Protein AF-A0A7C0UPP1-F1 (afdb_monomer_lite)

Structure (mmCIF, N/CA/C/O backbone):
data_AF-A0A7C0UPP1-F1
#
_entry.id   AF-A0A7C0UPP1-F1
#
loop_
_atom_site.group_PDB
_atom_site.id
_atom_site.type_symbol
_atom_site.label_atom_id
_atom_site.label_alt_id
_atom_site.label_comp_id
_atom_site.label_asym_id
_atom_site.label_entity_id
_atom_site.label_seq_id
_atom_site.pdbx_PDB_ins_code
_atom_site.Cartn_x
_atom_site.Cartn_y
_atom_site.Cartn_z
_atom_site.occupancy
_atom_site.B_iso_or_equiv
_atom_site.auth_seq_id
_atom_site.auth_comp_id
_atom_site.auth_asym_id
_atom_site.auth_atom_id
_atom_site.pdbx_PDB_model_num
ATOM 1 N N . MET A 1 1 ? 23.623 16.443 -10.996 1.00 66.12 1 MET A N 1
ATOM 2 C CA . MET A 1 1 ? 23.777 16.475 -9.520 1.00 66.12 1 MET A CA 1
ATOM 3 C C . MET A 1 1 ? 22.436 16.345 -8.803 1.00 66.12 1 MET A C 1
ATOM 5 O O . MET A 1 1 ? 22.318 15.456 -7.976 1.00 66.12 1 MET A O 1
ATOM 9 N N . ILE A 1 2 ? 21.404 17.099 -9.202 1.00 84.62 2 ILE A N 1
ATOM 10 C CA . ILE A 1 2 ? 20.025 16.991 -8.677 1.00 84.62 2 ILE A CA 1
ATOM 11 C C . ILE A 1 2 ? 19.468 15.556 -8.630 1.00 84.62 2 ILE A C 1
ATOM 13 O O . ILE A 1 2 ? 18.929 15.148 -7.610 1.00 84.62 2 ILE A O 1
ATOM 17 N N . LYS A 1 3 ? 19.697 14.741 -9.672 1.00 78.31 3 LYS A N 1
ATOM 18 C CA . LYS A 1 3 ? 19.238 13.338 -9.702 1.00 78.31 3 LYS A CA 1
ATOM 19 C C . LYS A 1 3 ? 19.817 12.486 -8.559 1.00 78.31 3 LYS A C 1
ATOM 21 O O . LYS A 1 3 ? 19.105 11.666 -8.000 1.00 78.31 3 LYS A O 1
ATOM 26 N N . LYS A 1 4 ? 21.085 12.704 -8.181 1.00 81.75 4 LYS A N 1
ATOM 27 C CA . LYS A 1 4 ? 21.729 11.977 -7.070 1.00 81.75 4 LYS A CA 1
ATOM 28 C C . LYS A 1 4 ? 21.178 12.423 -5.713 1.00 81.75 4 LYS A C 1
ATOM 30 O O . LYS A 1 4 ? 20.984 11.590 -4.842 1.00 81.75 4 LYS A O 1
ATOM 35 N N . ILE A 1 5 ? 20.884 13.716 -5.566 1.00 88.38 5 ILE A N 1
ATOM 36 C CA . ILE A 1 5 ? 20.301 14.284 -4.342 1.00 88.38 5 ILE A CA 1
ATOM 37 C C . ILE A 1 5 ? 18.893 13.720 -4.111 1.00 88.38 5 ILE A C 1
ATOM 39 O O . ILE A 1 5 ? 18.584 13.316 -2.997 1.00 88.38 5 ILE A O 1
ATOM 43 N N . ILE A 1 6 ? 18.078 13.610 -5.166 1.00 87.88 6 ILE A N 1
ATOM 44 C CA . ILE A 1 6 ? 16.729 13.022 -5.087 1.00 87.88 6 ILE A CA 1
ATOM 45 C C . ILE A 1 6 ? 16.793 11.556 -4.644 1.00 87.88 6 ILE A C 1
ATOM 47 O O . ILE A 1 6 ? 16.059 11.156 -3.748 1.00 87.88 6 ILE A O 1
ATOM 51 N N . VAL A 1 7 ? 17.705 10.765 -5.217 1.00 86.75 7 VAL A N 1
ATOM 52 C CA . VAL A 1 7 ? 17.868 9.349 -4.845 1.00 86.75 7 VAL A CA 1
ATOM 53 C C . VAL A 1 7 ? 18.295 9.197 -3.381 1.00 86.75 7 VAL A C 1
ATOM 55 O O . VAL A 1 7 ? 17.731 8.377 -2.664 1.00 86.75 7 VAL A O 1
ATOM 58 N N . ILE A 1 8 ? 19.245 10.015 -2.915 1.00 87.81 8 ILE A N 1
ATOM 59 C CA . ILE A 1 8 ? 19.705 9.992 -1.518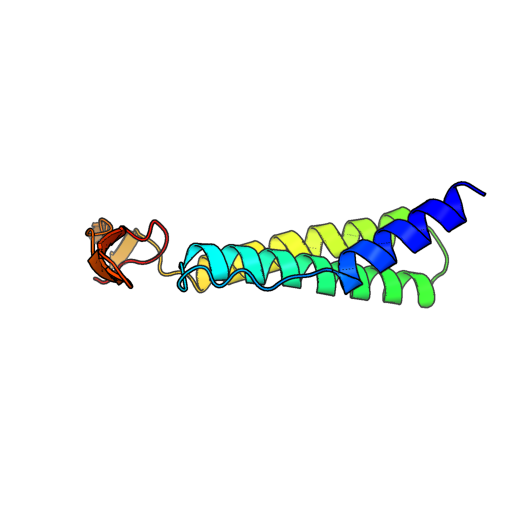 1.00 87.81 8 ILE A CA 1
ATOM 60 C C . ILE A 1 8 ? 18.584 10.420 -0.564 1.00 87.81 8 ILE A C 1
ATOM 62 O O . ILE A 1 8 ? 18.399 9.787 0.471 1.00 87.81 8 ILE A O 1
ATOM 66 N N . ALA A 1 9 ? 17.800 11.442 -0.914 1.00 85.19 9 ALA A N 1
ATOM 67 C CA . ALA A 1 9 ? 16.666 11.888 -0.106 1.00 85.19 9 ALA A CA 1
ATOM 68 C C . ALA A 1 9 ? 15.590 10.796 0.034 1.00 85.19 9 ALA A C 1
ATOM 70 O O . ALA A 1 9 ? 15.112 10.550 1.139 1.00 85.19 9 ALA A O 1
ATOM 71 N N . ILE A 1 10 ? 15.269 10.091 -1.058 1.00 85.19 10 ILE A N 1
ATOM 72 C CA . ILE A 1 10 ? 14.316 8.970 -1.047 1.00 85.19 10 ILE A CA 1
ATOM 73 C C . ILE A 1 10 ? 14.839 7.819 -0.177 1.00 85.19 10 ILE A C 1
ATOM 75 O O . ILE A 1 10 ? 14.106 7.312 0.665 1.00 85.19 10 ILE A O 1
ATOM 79 N N . LEU A 1 11 ? 16.114 7.442 -0.318 1.00 82.56 11 LEU A N 1
ATOM 80 C CA . LEU A 1 11 ? 16.741 6.412 0.522 1.00 82.56 11 LEU A CA 1
ATOM 81 C C . LEU A 1 11 ? 16.731 6.791 2.008 1.00 82.56 11 LEU A C 1
ATOM 83 O O . LEU A 1 11 ? 16.469 5.947 2.857 1.00 82.56 11 LEU A O 1
ATOM 87 N N . SER A 1 12 ? 16.958 8.065 2.320 1.00 79.75 12 SER A N 1
ATOM 88 C CA . SER A 1 12 ? 16.937 8.569 3.696 1.00 79.75 12 SER A CA 1
ATOM 89 C C . SER A 1 12 ? 15.538 8.454 4.315 1.00 79.75 12 SER A C 1
ATOM 91 O O . SER A 1 12 ? 15.405 8.017 5.452 1.00 79.75 12 SER A O 1
ATOM 93 N N . LEU A 1 13 ? 14.484 8.768 3.555 1.00 79.44 13 LEU A N 1
ATOM 94 C CA . LEU A 1 13 ? 13.086 8.653 3.999 1.00 79.44 13 LEU A CA 1
ATOM 95 C C . LEU A 1 13 ? 12.665 7.211 4.324 1.00 79.44 13 LEU A C 1
ATOM 97 O O . LEU A 1 13 ? 11.797 7.004 5.170 1.00 79.44 13 LEU A O 1
ATOM 101 N N . VAL A 1 14 ? 13.281 6.218 3.677 1.00 75.50 14 VAL A N 1
ATOM 102 C CA . VAL A 1 14 ? 13.045 4.795 3.973 1.00 75.50 14 VAL A CA 1
ATOM 103 C C . VAL A 1 14 ? 13.775 4.360 5.248 1.00 75.50 14 VAL A C 1
ATOM 105 O O . VAL A 1 14 ? 13.261 3.538 5.998 1.00 75.50 14 VAL A O 1
ATOM 108 N N . LEU A 1 15 ? 14.954 4.921 5.532 1.00 75.75 15 LEU A N 1
ATOM 109 C CA . LEU A 1 15 ? 15.759 4.544 6.702 1.00 75.75 15 LEU A CA 1
ATOM 110 C C . LEU A 1 15 ? 15.258 5.158 8.021 1.00 75.75 15 LEU A C 1
ATOM 112 O O . LEU A 1 15 ? 15.554 4.621 9.084 1.00 75.75 15 LEU A O 1
ATOM 116 N N . PHE A 1 16 ? 14.490 6.250 7.965 1.00 72.56 16 PHE A N 1
ATOM 117 C CA . PHE A 1 16 ? 13.938 6.939 9.142 1.00 72.56 16 PHE A CA 1
ATOM 118 C C . PHE A 1 16 ? 12.430 6.701 9.340 1.00 72.56 16 PHE A C 1
ATOM 120 O O . PHE A 1 16 ? 11.717 7.570 9.838 1.00 72.56 16 PHE A O 1
ATOM 127 N N . GLN A 1 17 ? 11.927 5.525 8.961 1.00 61.56 17 GLN A N 1
ATOM 128 C CA . GLN A 1 17 ? 10.549 5.118 9.251 1.00 61.56 17 GLN A CA 1
ATOM 129 C C . GLN A 1 17 ? 10.449 4.761 10.749 1.00 61.56 17 GLN A C 1
ATOM 131 O O . GLN A 1 17 ? 10.721 3.628 11.140 1.00 61.56 17 GLN A O 1
ATOM 136 N N . SER A 1 18 ? 10.114 5.718 11.620 1.00 58.50 18 SER A N 1
ATOM 137 C CA . SER A 1 18 ? 9.763 5.389 13.008 1.00 58.50 18 SER A CA 1
ATOM 138 C C . SER A 1 18 ? 8.344 4.825 13.048 1.00 58.50 18 SER A C 1
ATOM 140 O O . SER A 1 18 ? 7.412 5.487 12.590 1.00 58.50 18 SER A O 1
ATOM 142 N N . SER A 1 19 ? 8.163 3.636 13.620 1.00 59.59 19 SER A N 1
ATOM 143 C CA . SER A 1 19 ? 6.846 3.038 13.841 1.00 59.59 19 SER A CA 1
ATOM 144 C C . SER A 1 19 ? 6.077 3.838 14.897 1.00 59.59 19 SER A C 1
ATOM 146 O O . SER A 1 19 ? 6.382 3.762 16.088 1.00 59.59 19 SER A O 1
ATOM 148 N N . ALA A 1 20 ? 5.091 4.623 14.467 1.00 51.44 20 ALA A N 1
ATOM 149 C CA . ALA A 1 20 ? 4.089 5.177 15.365 1.00 51.44 20 ALA A CA 1
ATOM 150 C C . ALA A 1 20 ? 3.040 4.088 15.617 1.00 51.44 20 ALA A C 1
ATOM 152 O O . ALA A 1 20 ? 2.293 3.734 14.710 1.00 51.44 20 ALA A O 1
ATOM 153 N N . PHE A 1 21 ? 3.006 3.538 16.831 1.00 48.94 21 PHE A N 1
ATOM 154 C CA . PHE A 1 21 ? 1.971 2.591 17.245 1.00 48.94 21 PHE A CA 1
ATOM 155 C C . PHE A 1 21 ? 0.665 3.358 17.484 1.00 48.94 21 PHE A C 1
ATOM 157 O O . PHE A 1 21 ? 0.382 3.798 18.598 1.00 48.94 21 PHE A O 1
ATOM 164 N N . ALA A 1 22 ? -0.103 3.579 16.419 1.00 48.31 22 ALA A N 1
ATOM 165 C CA . ALA A 1 22 ? -1.519 3.887 16.542 1.00 48.31 22 ALA A CA 1
ATOM 166 C C . ALA A 1 22 ? -2.261 2.566 16.791 1.00 48.31 22 ALA A C 1
ATOM 168 O O . ALA A 1 22 ? -1.918 1.541 16.218 1.00 48.31 22 ALA A O 1
ATOM 169 N N . PHE A 1 23 ? -3.220 2.577 17.711 1.00 47.59 23 PHE A N 1
ATOM 170 C CA . PHE A 1 23 ? -4.042 1.415 18.046 1.00 47.59 23 PHE A CA 1
ATOM 171 C C . PHE A 1 23 ? -4.768 0.920 16.786 1.00 47.59 23 PHE A C 1
ATOM 173 O O . PHE A 1 23 ? -5.446 1.750 16.183 1.00 47.59 23 PHE A O 1
ATOM 180 N N . ASP A 1 24 ? -4.636 -0.369 16.429 1.00 53.12 24 ASP A N 1
ATOM 181 C CA . ASP A 1 24 ? -5.213 -1.012 15.230 1.00 53.12 24 ASP A CA 1
ATOM 182 C C . ASP A 1 24 ? -6.598 -0.433 14.896 1.00 53.12 24 ASP A C 1
ATOM 184 O O . ASP A 1 24 ? -7.611 -0.762 15.527 1.00 53.12 24 ASP A O 1
ATOM 188 N N . THR A 1 25 ? -6.644 0.482 13.927 1.00 58.75 25 THR A N 1
ATOM 189 C CA . THR A 1 25 ? -7.908 1.039 13.429 1.00 58.75 25 THR A CA 1
ATOM 190 C C . THR A 1 25 ? -8.235 0.365 12.113 1.00 58.75 25 THR A C 1
ATOM 192 O O . THR A 1 25 ? -7.352 0.124 11.313 1.00 58.75 25 THR A O 1
ATOM 195 N N . ASP A 1 26 ? -9.496 0.088 11.805 1.00 61.19 26 ASP A N 1
ATOM 196 C CA . ASP A 1 26 ? -9.809 -0.605 10.542 1.00 61.19 26 ASP A CA 1
ATOM 197 C C . ASP A 1 26 ? -9.490 0.251 9.291 1.00 61.19 26 ASP A C 1
ATOM 199 O O . ASP A 1 26 ? -9.314 -0.272 8.194 1.00 61.19 26 ASP A O 1
ATOM 203 N N . GLY A 1 27 ? -9.321 1.572 9.456 1.00 64.44 27 GLY A N 1
ATOM 204 C CA . GLY A 1 27 ? -8.742 2.436 8.420 1.00 64.44 27 GLY A CA 1
ATOM 205 C C . GLY A 1 27 ? -7.265 2.134 8.135 1.00 64.44 27 GLY A C 1
ATOM 206 O O . GLY A 1 27 ? -6.797 2.389 7.029 1.00 64.44 27 GLY A O 1
ATOM 207 N N . GLU A 1 28 ? -6.550 1.552 9.099 1.00 74.12 28 GLU A N 1
ATOM 208 C CA . GLU A 1 28 ? -5.194 1.030 8.940 1.00 74.12 28 GLU A CA 1
ATOM 209 C C . GLU A 1 28 ? -5.163 -0.130 7.957 1.00 74.12 28 GLU A C 1
ATOM 211 O O . GLU A 1 28 ? -4.266 -0.150 7.128 1.00 74.12 28 GLU A O 1
ATOM 216 N N . VAL A 1 29 ? -6.150 -1.033 7.968 1.00 78.44 29 VAL A N 1
ATOM 217 C CA . VAL A 1 29 ? -6.220 -2.149 7.008 1.00 78.44 29 VAL A CA 1
ATOM 218 C C . VAL A 1 29 ? -6.379 -1.606 5.589 1.00 78.44 29 VAL A C 1
ATOM 220 O O . VAL A 1 29 ? -5.544 -1.866 4.728 1.00 78.44 29 VAL A O 1
ATOM 223 N N . VAL A 1 30 ? -7.371 -0.735 5.363 1.00 85.00 30 VAL A N 1
ATOM 224 C CA . VAL A 1 30 ? -7.595 -0.112 4.046 1.00 85.00 30 VAL A CA 1
ATOM 225 C C . VAL A 1 30 ? -6.366 0.673 3.580 1.00 85.00 30 VAL A C 1
ATOM 227 O O . VAL A 1 30 ? -5.962 0.569 2.420 1.00 85.00 30 VAL A O 1
ATOM 230 N N . PHE A 1 31 ? -5.758 1.463 4.467 1.00 85.62 31 PHE A N 1
ATOM 231 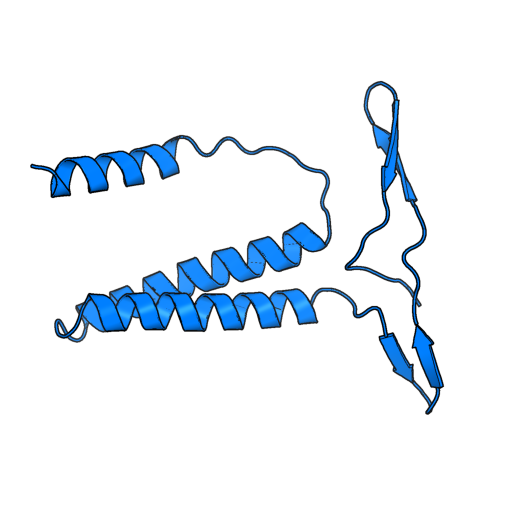C CA . PHE A 1 31 ? -4.561 2.238 4.153 1.00 85.62 31 PHE A CA 1
ATOM 232 C C . PHE A 1 31 ? -3.368 1.337 3.824 1.00 85.62 31 PHE A C 1
ATOM 234 O O . PHE A 1 31 ? -2.703 1.549 2.810 1.00 85.62 31 PHE A O 1
ATOM 241 N N . THR A 1 32 ? -3.121 0.330 4.656 1.00 89.25 32 THR A N 1
ATOM 242 C CA . THR A 1 32 ? -1.997 -0.600 4.544 1.00 89.25 32 THR A CA 1
ATOM 243 C C . THR A 1 32 ? -2.106 -1.423 3.269 1.00 89.25 32 THR A C 1
ATOM 245 O O . THR A 1 32 ? -1.142 -1.489 2.507 1.00 89.25 32 THR A O 1
ATOM 248 N N . ASP A 1 33 ? -3.293 -1.935 2.952 1.00 90.94 33 ASP A N 1
ATOM 249 C CA . ASP A 1 33 ? -3.537 -2.685 1.721 1.00 90.94 33 ASP A CA 1
ATOM 250 C C . ASP A 1 33 ? -3.405 -1.804 0.480 1.00 90.94 33 ASP A C 1
ATOM 252 O O . ASP A 1 33 ? -2.793 -2.205 -0.511 1.00 90.94 33 ASP A O 1
ATOM 256 N N . THR A 1 34 ? -3.899 -0.565 0.533 1.00 93.12 34 THR A N 1
ATOM 257 C CA . THR A 1 34 ? -3.722 0.412 -0.553 1.00 93.12 34 THR A CA 1
ATOM 258 C C . THR A 1 34 ? -2.242 0.736 -0.770 1.00 93.12 34 THR A C 1
ATOM 260 O O . THR A 1 34 ? -1.763 0.752 -1.907 1.00 93.12 34 THR A O 1
ATOM 263 N N . PHE A 1 35 ? -1.503 0.981 0.315 1.00 94.25 35 PHE A N 1
ATOM 264 C CA . PHE A 1 35 ? -0.088 1.334 0.278 1.00 94.25 35 PHE A CA 1
ATOM 265 C C . PHE A 1 35 ? 0.773 0.172 -0.228 1.00 94.25 35 PHE A C 1
ATOM 267 O O . PHE A 1 35 ? 1.596 0.358 -1.129 1.00 94.25 35 PHE A O 1
ATOM 274 N N . TYR A 1 36 ? 0.553 -1.041 0.283 1.00 94.31 36 TYR A N 1
ATOM 275 C CA . TYR A 1 36 ? 1.246 -2.229 -0.205 1.00 94.31 36 TYR A CA 1
ATOM 276 C C . TYR A 1 36 ? 0.848 -2.574 -1.634 1.00 94.31 36 TYR A C 1
ATOM 278 O O . TYR A 1 36 ? 1.722 -2.921 -2.428 1.00 94.31 36 TYR A O 1
ATOM 286 N N . GLY A 1 37 ? -0.418 -2.390 -2.007 1.00 95.69 37 GLY A N 1
ATOM 287 C CA . GLY A 1 37 ? -0.864 -2.486 -3.390 1.00 95.69 37 GLY A CA 1
ATOM 288 C C . GLY A 1 37 ? -0.064 -1.559 -4.305 1.00 95.69 37 GLY A C 1
ATOM 289 O O . GLY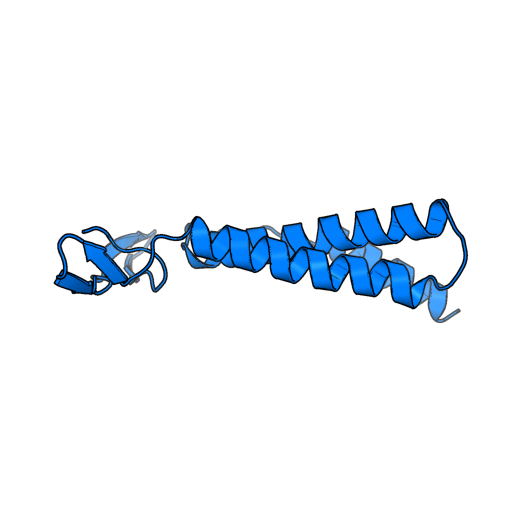 A 1 37 ? 0.480 -2.006 -5.316 1.00 95.69 37 GLY A O 1
ATOM 290 N N . ALA A 1 38 ? 0.097 -0.288 -3.928 1.00 97.00 38 ALA A N 1
ATOM 291 C CA . ALA A 1 38 ? 0.897 0.684 -4.673 1.00 97.00 38 ALA A CA 1
ATOM 292 C C . ALA A 1 38 ? 2.374 0.264 -4.791 1.00 97.00 38 ALA A C 1
ATOM 294 O O . ALA A 1 38 ? 2.955 0.330 -5.878 1.00 97.00 38 ALA A O 1
ATOM 295 N N . ALA A 1 39 ? 2.977 -0.195 -3.690 1.00 95.69 39 ALA A N 1
ATOM 296 C CA . ALA A 1 39 ? 4.371 -0.632 -3.652 1.00 95.69 39 ALA A CA 1
ATOM 297 C C . ALA A 1 39 ? 4.612 -1.874 -4.527 1.00 95.69 39 ALA A C 1
ATOM 299 O O . ALA A 1 39 ? 5.515 -1.875 -5.367 1.00 95.69 39 ALA A O 1
ATOM 300 N N . ILE A 1 40 ? 3.772 -2.906 -4.389 1.00 96.69 40 ILE A N 1
ATOM 301 C CA . ILE A 1 40 ? 3.815 -4.127 -5.206 1.00 96.69 40 ILE A CA 1
ATOM 302 C C . ILE A 1 40 ? 3.592 -3.777 -6.679 1.00 96.69 40 ILE A C 1
ATOM 304 O O . ILE A 1 40 ? 4.345 -4.222 -7.545 1.00 96.69 40 ILE A O 1
ATOM 308 N N . GLY A 1 41 ? 2.610 -2.924 -6.971 1.00 96.75 41 GLY A N 1
ATOM 309 C CA . GLY A 1 41 ? 2.342 -2.431 -8.315 1.00 96.75 41 GLY A CA 1
ATOM 310 C C . GLY A 1 41 ? 3.547 -1.722 -8.938 1.00 96.75 41 GLY A C 1
ATOM 311 O O . GLY A 1 41 ? 3.910 -1.998 -10.081 1.00 96.75 41 GLY A O 1
ATOM 312 N N . GLY A 1 42 ? 4.228 -0.862 -8.179 1.00 96.94 42 GLY A N 1
ATOM 313 C CA . GLY A 1 42 ? 5.462 -0.206 -8.613 1.00 96.94 42 GLY A CA 1
ATOM 314 C C . GLY A 1 42 ? 6.613 -1.182 -8.875 1.00 96.94 42 GLY A C 1
ATOM 315 O O . GLY A 1 42 ? 7.343 -1.018 -9.858 1.00 96.94 42 GLY A O 1
ATOM 316 N N . LEU A 1 43 ? 6.754 -2.230 -8.056 1.00 96.38 43 LEU A N 1
ATOM 317 C CA . LEU A 1 43 ? 7.732 -3.301 -8.282 1.00 96.38 43 LEU A CA 1
ATOM 318 C C . LEU A 1 43 ? 7.429 -4.084 -9.564 1.00 96.38 43 LEU A C 1
ATOM 320 O O . LEU A 1 43 ? 8.337 -4.319 -10.360 1.00 96.38 43 LEU A O 1
ATOM 324 N N . LEU A 1 44 ? 6.162 -4.422 -9.815 1.00 96.00 44 LEU A N 1
ATOM 325 C CA . LEU A 1 44 ? 5.741 -5.083 -11.053 1.00 96.00 44 LEU A CA 1
ATOM 326 C C . LEU A 1 44 ? 5.966 -4.189 -12.277 1.00 96.00 44 LEU A C 1
ATOM 328 O O . LEU A 1 44 ? 6.519 -4.643 -13.275 1.00 96.00 44 LEU A O 1
ATOM 332 N N . GLY A 1 45 ? 5.626 -2.901 -12.194 1.00 94.38 45 GLY A N 1
ATOM 333 C CA . GLY A 1 45 ? 5.919 -1.931 -13.251 1.00 94.38 45 GLY A CA 1
ATOM 334 C C . GLY A 1 45 ? 7.422 -1.797 -13.526 1.00 94.38 45 GLY A C 1
ATOM 335 O O . GLY A 1 45 ? 7.841 -1.698 -14.680 1.00 94.38 45 GLY A O 1
ATOM 336 N N . SER A 1 46 ? 8.246 -1.876 -12.478 1.00 93.38 46 SER A N 1
ATOM 337 C CA . SER A 1 46 ? 9.709 -1.881 -12.597 1.00 93.38 46 SER A CA 1
ATOM 338 C C . SER A 1 46 ? 10.219 -3.163 -13.261 1.00 93.38 46 SER A C 1
ATOM 340 O O . SER A 1 46 ? 11.076 -3.095 -14.138 1.00 93.38 46 SER A O 1
ATOM 342 N N . ALA A 1 47 ? 9.659 -4.325 -12.914 1.00 93.62 47 ALA A N 1
ATOM 343 C CA . ALA A 1 47 ? 9.974 -5.594 -13.568 1.00 93.62 47 ALA A CA 1
ATOM 344 C C . ALA A 1 47 ? 9.598 -5.579 -15.062 1.00 93.62 47 ALA A C 1
ATOM 346 O O . ALA A 1 47 ? 10.388 -6.011 -15.899 1.00 93.62 47 ALA A O 1
ATOM 347 N N . MET A 1 48 ? 8.444 -5.000 -15.413 1.00 92.88 48 MET A N 1
ATOM 348 C CA . MET A 1 48 ? 8.014 -4.823 -16.808 1.00 92.88 48 MET A CA 1
ATOM 349 C C . MET A 1 48 ? 8.955 -3.905 -17.597 1.00 92.88 48 MET A C 1
ATOM 351 O O . MET A 1 48 ? 9.176 -4.121 -18.787 1.00 92.88 48 MET A O 1
ATOM 355 N N . TYR A 1 49 ? 9.534 -2.895 -16.947 1.00 93.81 49 TYR A N 1
ATOM 356 C CA . TYR A 1 49 ? 10.564 -2.059 -17.561 1.00 93.81 49 TYR A CA 1
ATOM 357 C C . TYR A 1 49 ? 11.901 -2.795 -17.743 1.00 93.81 49 TYR A C 1
ATOM 359 O O . TYR A 1 49 ? 12.582 -2.608 -18.745 1.00 93.81 49 TYR A O 1
ATOM 367 N N . VAL A 1 50 ? 12.294 -3.656 -16.801 1.00 94.81 50 VAL A N 1
ATOM 368 C CA . VAL A 1 50 ? 13.504 -4.482 -16.964 1.00 94.81 50 VAL A CA 1
ATOM 369 C C . VAL A 1 50 ? 13.345 -5.459 -18.132 1.00 94.81 50 VAL A C 1
ATOM 371 O O . VAL A 1 50 ? 14.298 -5.668 -18.881 1.00 94.81 50 VAL A O 1
ATOM 374 N N . ALA A 1 51 ? 12.147 -6.024 -18.308 1.00 93.94 51 ALA A N 1
ATOM 375 C CA . ALA A 1 51 ? 11.830 -6.915 -19.423 1.00 93.94 51 ALA A CA 1
ATOM 376 C C . ALA A 1 51 ? 11.801 -6.187 -20.778 1.00 93.94 51 ALA A C 1
ATOM 378 O O . ALA A 1 51 ? 12.214 -6.746 -21.791 1.00 93.94 51 ALA A O 1
ATOM 379 N N . ASP A 1 52 ? 11.332 -4.940 -20.795 1.00 92.06 52 ASP A N 1
ATOM 380 C CA . ASP A 1 52 ? 11.283 -4.098 -21.985 1.00 92.06 52 ASP A CA 1
ATOM 381 C C . ASP A 1 52 ? 11.590 -2.645 -21.594 1.00 92.06 52 ASP A C 1
ATOM 383 O O . ASP A 1 52 ? 10.785 -1.969 -20.953 1.00 92.06 52 ASP A O 1
ATOM 387 N N . GLN A 1 53 ? 12.767 -2.156 -21.987 1.00 91.06 53 GLN A N 1
ATOM 388 C CA . GLN A 1 53 ? 13.336 -0.882 -21.518 1.00 91.06 53 GLN A CA 1
ATOM 389 C C . GLN A 1 53 ? 12.677 0.366 -22.127 1.00 91.06 53 GLN A C 1
ATOM 391 O O . GLN A 1 53 ? 13.179 1.480 -21.980 1.00 91.06 53 GLN A O 1
ATOM 396 N N . ASN A 1 54 ? 11.549 0.202 -22.809 1.00 90.88 54 ASN A N 1
ATOM 397 C CA . ASN A 1 54 ? 10.761 1.314 -23.313 1.00 90.88 54 ASN A CA 1
ATOM 398 C C . ASN A 1 54 ? 9.832 1.883 -22.231 1.00 90.88 54 ASN A C 1
ATOM 400 O O . ASN A 1 54 ? 9.293 1.150 -21.398 1.00 90.88 54 ASN A O 1
ATOM 404 N N . ASP A 1 55 ? 9.645 3.204 -22.266 1.00 89.38 55 ASP A N 1
ATOM 405 C CA . ASP A 1 55 ? 8.657 3.951 -21.480 1.00 89.38 55 ASP A CA 1
ATOM 406 C C . ASP A 1 55 ? 8.662 3.667 -19.967 1.00 89.38 55 ASP A C 1
ATOM 408 O O . ASP A 1 55 ? 7.632 3.364 -19.358 1.00 89.38 55 ASP A O 1
ATOM 412 N N . PHE A 1 56 ? 9.831 3.843 -19.337 1.00 89.31 56 PHE A N 1
ATOM 413 C CA . PHE A 1 56 ? 10.039 3.730 -17.882 1.00 89.31 56 PHE A CA 1
ATOM 414 C C . PHE A 1 56 ? 8.909 4.353 -17.056 1.00 89.31 56 PHE A C 1
ATOM 416 O O . PHE A 1 56 ? 8.324 3.709 -16.183 1.00 89.31 56 PHE A O 1
ATOM 423 N N . GLY A 1 57 ? 8.590 5.616 -17.355 1.00 91.25 57 GLY A N 1
ATOM 424 C CA . GLY A 1 57 ? 7.587 6.375 -16.618 1.00 91.25 57 GLY A CA 1
ATOM 425 C C . GLY A 1 57 ? 6.196 5.762 -16.734 1.00 91.25 57 GLY A C 1
ATOM 426 O O . GLY A 1 57 ? 5.501 5.653 -15.726 1.00 91.25 57 GLY A O 1
ATOM 427 N N . ALA A 1 58 ? 5.803 5.306 -17.927 1.00 94.44 58 ALA A N 1
ATOM 428 C CA . ALA A 1 58 ? 4.484 4.725 -18.157 1.00 94.44 58 ALA A CA 1
ATOM 429 C C . ALA A 1 58 ? 4.332 3.377 -17.443 1.00 94.44 58 ALA A C 1
ATOM 431 O O . ALA A 1 58 ? 3.316 3.142 -16.796 1.00 94.44 58 ALA A O 1
ATOM 432 N N . LYS A 1 59 ? 5.349 2.509 -17.490 1.00 93.00 59 LYS A N 1
ATOM 433 C CA . LYS A 1 59 ? 5.275 1.164 -16.895 1.00 93.00 59 LYS A CA 1
ATOM 434 C C . LYS A 1 59 ? 5.215 1.195 -15.376 1.00 93.00 59 LYS A C 1
ATOM 436 O O . LYS A 1 59 ? 4.363 0.537 -14.783 1.00 93.00 59 LYS A O 1
ATOM 441 N N . ILE A 1 60 ? 6.067 2.002 -14.746 1.00 95.19 60 ILE A N 1
ATOM 442 C CA . ILE A 1 60 ? 6.063 2.132 -13.286 1.00 95.19 60 ILE A CA 1
ATOM 443 C C . ILE A 1 60 ? 4.801 2.847 -12.809 1.00 95.19 60 ILE A C 1
ATOM 445 O O . ILE A 1 60 ? 4.160 2.361 -11.883 1.00 95.19 60 ILE A O 1
ATOM 449 N N . SER A 1 61 ? 4.401 3.954 -13.447 1.00 94.62 61 SER A N 1
ATOM 450 C CA . SER A 1 61 ? 3.181 4.673 -13.042 1.00 94.62 61 SER A CA 1
ATOM 451 C C . SER A 1 61 ? 1.924 3.824 -13.218 1.00 94.62 61 SER A C 1
ATOM 453 O O . SER A 1 61 ? 1.099 3.783 -12.311 1.00 94.62 61 SER A O 1
ATOM 455 N N . THR A 1 62 ? 1.807 3.081 -14.322 1.00 96.44 62 THR A N 1
ATOM 456 C CA . THR A 1 62 ? 0.693 2.145 -14.542 1.00 96.44 62 THR A CA 1
ATOM 457 C C . THR A 1 62 ? 0.663 1.076 -13.457 1.00 96.44 62 THR A C 1
ATOM 459 O O . THR A 1 62 ? -0.392 0.825 -12.879 1.00 96.44 62 THR A O 1
ATOM 462 N N . GLY A 1 63 ? 1.821 0.494 -13.129 1.00 95.62 63 GLY A N 1
ATOM 463 C CA . GLY A 1 63 ? 1.946 -0.471 -12.042 1.00 95.62 63 GLY A CA 1
ATOM 464 C C . GLY A 1 63 ? 1.479 0.099 -10.703 1.00 95.62 63 GLY A C 1
ATOM 465 O O . GLY A 1 63 ? 0.625 -0.496 -10.055 1.00 95.62 63 GLY A O 1
ATOM 466 N N . VAL A 1 64 ? 1.971 1.281 -10.319 1.00 97.31 64 VAL A N 1
ATOM 467 C CA . VAL A 1 64 ? 1.570 1.960 -9.075 1.00 97.31 64 VAL A CA 1
ATOM 468 C C . VAL A 1 64 ? 0.067 2.237 -9.050 1.00 97.31 64 VAL A C 1
ATOM 470 O O . VAL A 1 64 ? -0.577 1.945 -8.047 1.00 97.31 64 VAL A O 1
ATOM 473 N N . ILE A 1 65 ? -0.513 2.763 -10.133 1.00 97.31 65 ILE A N 1
ATOM 474 C CA . ILE A 1 65 ? -1.944 3.104 -10.198 1.00 97.31 65 ILE A CA 1
ATOM 475 C C . ILE A 1 65 ? -2.805 1.846 -10.061 1.00 97.31 65 ILE A C 1
ATOM 477 O O . ILE A 1 65 ? -3.690 1.804 -9.208 1.00 97.31 65 ILE A O 1
ATOM 481 N N . ILE A 1 66 ? -2.530 0.810 -10.860 1.00 97.44 66 ILE A N 1
ATOM 482 C CA . ILE A 1 66 ? -3.285 -0.449 -10.811 1.00 97.44 66 ILE A CA 1
ATOM 483 C C . ILE A 1 66 ? -3.130 -1.103 -9.437 1.00 97.44 66 ILE A C 1
ATOM 485 O O . ILE A 1 66 ? -4.119 -1.532 -8.849 1.00 97.44 66 ILE A O 1
ATOM 489 N N . GLY A 1 67 ? -1.908 -1.131 -8.904 1.00 97.00 67 GLY A N 1
ATOM 490 C CA . GLY A 1 67 ? -1.620 -1.671 -7.581 1.00 97.00 67 GLY A CA 1
ATOM 491 C C . GLY A 1 67 ? -2.368 -0.941 -6.467 1.00 97.00 67 GLY A C 1
ATOM 492 O O . GLY A 1 67 ? -2.980 -1.584 -5.622 1.00 97.00 67 GLY A O 1
ATOM 493 N N . THR A 1 68 ? -2.386 0.393 -6.503 1.00 97.19 68 THR A N 1
ATOM 494 C CA . THR A 1 68 ? -3.121 1.232 -5.540 1.00 97.19 68 THR A CA 1
ATOM 495 C C . THR A 1 68 ? -4.614 0.917 -5.575 1.00 97.19 68 THR A C 1
ATOM 497 O O . THR A 1 68 ? -5.224 0.699 -4.534 1.00 97.19 68 THR A O 1
ATOM 500 N N . LEU A 1 69 ? -5.210 0.861 -6.772 1.00 96.75 69 LEU A N 1
ATOM 501 C CA . LEU A 1 69 ? -6.638 0.578 -6.932 1.00 96.75 69 LEU A CA 1
ATOM 502 C C . LEU A 1 69 ? -6.998 -0.838 -6.468 1.00 96.75 69 LEU A C 1
ATOM 504 O O . LEU A 1 69 ? -8.019 -1.019 -5.809 1.00 96.75 69 LEU A O 1
ATOM 508 N N . ALA A 1 70 ? -6.161 -1.827 -6.789 1.00 95.38 70 ALA A N 1
ATOM 509 C CA . ALA A 1 70 ? -6.360 -3.206 -6.359 1.00 95.38 70 ALA A CA 1
ATOM 510 C C . ALA A 1 70 ? -6.244 -3.346 -4.835 1.00 95.38 70 ALA A C 1
ATOM 512 O O . ALA A 1 70 ? -7.108 -3.964 -4.220 1.00 95.38 70 ALA A O 1
ATOM 513 N N . GLY A 1 71 ? -5.224 -2.729 -4.230 1.00 93.19 71 GLY A N 1
ATOM 514 C CA . GLY A 1 71 ? -5.034 -2.708 -2.781 1.00 93.19 71 GLY A CA 1
ATOM 515 C C . GLY A 1 71 ? -6.188 -2.025 -2.050 1.00 93.19 71 GLY A C 1
ATOM 516 O O . GLY A 1 71 ? -6.717 -2.569 -1.089 1.00 93.19 71 GLY A O 1
ATOM 517 N N . LEU A 1 72 ? -6.661 -0.887 -2.567 1.00 91.75 72 LEU A N 1
ATOM 518 C CA . LEU A 1 72 ? -7.828 -0.192 -2.023 1.00 91.75 72 LEU A CA 1
ATOM 519 C C . LEU A 1 72 ? -9.091 -1.051 -2.096 1.00 91.75 72 LEU A C 1
ATOM 521 O O . LEU A 1 72 ? -9.812 -1.173 -1.110 1.00 91.75 72 LEU A O 1
ATOM 525 N N . ALA A 1 73 ? -9.371 -1.651 -3.255 1.00 89.56 73 ALA A N 1
ATOM 526 C CA . ALA A 1 73 ? -10.537 -2.511 -3.424 1.00 89.56 73 ALA A CA 1
ATOM 527 C C . ALA A 1 73 ? -10.480 -3.739 -2.501 1.00 89.56 73 ALA A C 1
ATOM 529 O O . ALA A 1 73 ? -11.507 -4.141 -1.956 1.00 89.56 73 ALA A O 1
ATOM 530 N N . TYR A 1 74 ? -9.288 -4.310 -2.316 1.00 88.62 74 TYR A N 1
ATOM 531 C CA . TYR A 1 74 ? -9.059 -5.432 -1.414 1.00 88.62 74 TYR A CA 1
ATOM 532 C C . TYR A 1 74 ? -9.300 -5.036 0.049 1.00 88.62 74 TYR A C 1
ATOM 534 O O . TYR A 1 74 ? -10.152 -5.638 0.699 1.00 88.62 74 TYR A O 1
ATOM 542 N N . GLY A 1 75 ? -8.671 -3.956 0.523 1.00 85.50 75 GLY A N 1
ATOM 543 C CA . GLY A 1 75 ? -8.849 -3.486 1.897 1.00 85.50 75 GLY A CA 1
ATOM 544 C C . GLY A 1 75 ? -10.288 -3.069 2.204 1.00 85.50 75 GLY A C 1
ATOM 545 O O . GLY A 1 75 ? -10.801 -3.357 3.283 1.00 85.50 75 GLY A O 1
ATOM 546 N N . LEU A 1 76 ? -10.996 -2.460 1.244 1.00 83.56 76 LEU A N 1
ATOM 547 C CA . LEU A 1 76 ? -12.423 -2.142 1.386 1.00 83.56 76 LEU A CA 1
ATOM 548 C C . LEU A 1 76 ? -13.319 -3.387 1.468 1.00 83.56 76 LEU A C 1
ATOM 550 O O . LEU A 1 76 ? -14.382 -3.315 2.075 1.00 83.56 76 LEU A O 1
ATOM 554 N N . ASN A 1 77 ? -12.932 -4.500 0.844 1.00 82.81 77 ASN A N 1
ATOM 555 C CA . ASN A 1 77 ? -13.677 -5.758 0.914 1.00 82.81 77 ASN A CA 1
ATOM 556 C C . ASN A 1 77 ? -13.413 -6.486 2.240 1.00 82.81 77 ASN A C 1
ATOM 558 O O . ASN A 1 77 ? -14.339 -6.983 2.876 1.00 82.81 77 ASN A O 1
ATOM 562 N N . GLU A 1 78 ? -12.157 -6.497 2.690 1.00 76.69 78 GLU A N 1
ATOM 563 C CA . GLU A 1 78 ? -11.779 -7.071 3.985 1.00 76.69 78 GLU A CA 1
ATOM 564 C C . GLU A 1 78 ? -12.420 -6.310 5.156 1.00 76.69 78 GLU A C 1
ATOM 566 O O . GLU A 1 78 ? -12.779 -6.878 6.192 1.00 76.69 78 GLU A O 1
ATOM 571 N N . THR A 1 79 ? -12.651 -5.018 4.957 1.00 72.88 79 THR A N 1
ATOM 572 C CA . THR A 1 79 ? -13.245 -4.154 5.959 1.00 72.88 79 THR A CA 1
ATOM 573 C C . THR A 1 79 ? -14.781 -4.207 5.895 1.00 72.88 79 THR A C 1
ATOM 575 O O . THR A 1 79 ? -15.418 -3.660 4.998 1.00 72.88 79 THR A O 1
A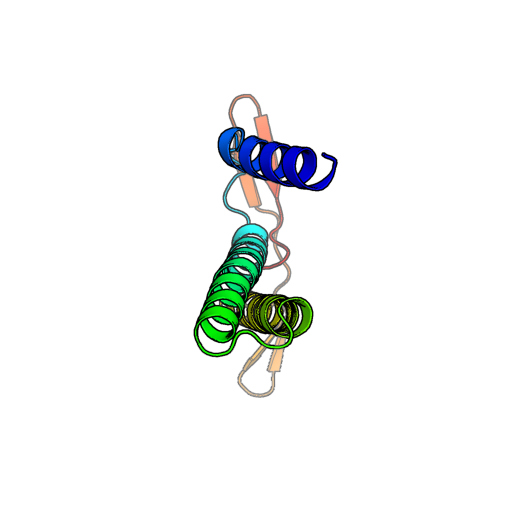TOM 578 N N . SER A 1 80 ? -15.395 -4.910 6.855 1.00 63.34 80 SER A N 1
ATOM 579 C CA . SER A 1 80 ? -16.841 -5.212 6.921 1.00 63.34 80 SER A CA 1
ATOM 580 C C . SER A 1 80 ? -17.752 -4.007 6.630 1.00 63.34 80 SER A C 1
ATOM 582 O O . SER A 1 80 ? -17.807 -3.048 7.398 1.00 63.34 80 SER A O 1
ATOM 584 N N . THR A 1 81 ? -18.517 -4.093 5.539 1.00 60.50 81 THR A N 1
ATOM 585 C CA . THR A 1 81 ? -19.387 -3.022 5.038 1.00 60.50 81 THR A CA 1
ATOM 586 C C . THR A 1 81 ? -20.470 -2.631 6.053 1.00 60.50 81 THR A C 1
ATOM 588 O O . THR A 1 81 ? -21.152 -3.485 6.610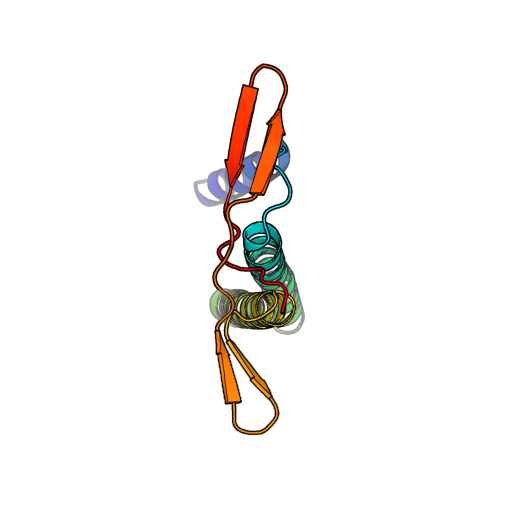 1.00 60.50 81 THR A O 1
ATOM 591 N N . PHE A 1 82 ? -20.701 -1.326 6.225 1.00 60.88 82 PHE A N 1
ATOM 592 C CA . PHE A 1 82 ? -21.787 -0.750 7.039 1.00 60.88 82 PHE A CA 1
ATOM 593 C C . PHE A 1 82 ? -23.199 -1.190 6.653 1.00 60.88 82 PHE A C 1
ATOM 595 O O . PHE A 1 82 ? -24.153 -0.918 7.380 1.00 60.88 82 PHE A O 1
ATOM 602 N N . VAL A 1 83 ? -23.355 -1.795 5.479 1.00 60.59 83 VAL A N 1
ATOM 603 C CA . VAL A 1 83 ? -24.643 -2.143 4.899 1.00 60.59 83 VAL A CA 1
ATOM 604 C C . VAL A 1 83 ? -24.603 -3.601 4.464 1.00 60.59 83 VAL A C 1
ATOM 606 O O . VAL A 1 83 ? -23.874 -3.951 3.542 1.00 60.59 83 VAL A O 1
ATOM 609 N N . GLU A 1 84 ? -25.408 -4.441 5.108 1.00 64.75 84 GLU A N 1
ATOM 610 C CA . GLU A 1 84 ? -25.644 -5.826 4.697 1.00 64.75 84 GLU A CA 1
ATOM 611 C C . GLU A 1 84 ? -27.053 -5.912 4.096 1.00 64.75 84 GLU A C 1
ATOM 613 O O . GLU A 1 84 ? -28.048 -5.581 4.749 1.00 64.75 84 GLU A O 1
ATOM 618 N N . LEU A 1 85 ? -27.158 -6.354 2.838 1.00 61.44 85 LEU A N 1
ATOM 619 C CA . LEU A 1 85 ? -28.435 -6.778 2.265 1.00 61.44 85 LEU A CA 1
ATOM 620 C C . LEU A 1 85 ? -28.631 -8.263 2.563 1.00 61.44 85 LEU A C 1
ATOM 622 O O . LEU A 1 85 ? -27.997 -9.116 1.946 1.00 61.44 85 LEU A O 1
ATOM 626 N N . LYS A 1 86 ? -29.542 -8.571 3.489 1.00 70.00 86 LYS A N 1
ATOM 627 C CA . LYS A 1 86 ? -29.920 -9.947 3.826 1.00 70.00 86 LYS A CA 1
ATOM 628 C C . LYS A 1 86 ? -31.437 -10.077 3.860 1.00 70.00 86 LYS A C 1
ATOM 630 O O . LYS A 1 86 ? -32.113 -9.261 4.480 1.00 70.00 86 LYS A O 1
ATOM 635 N N . ASP A 1 87 ? -31.975 -11.084 3.173 1.00 76.56 87 ASP A N 1
ATOM 636 C CA . ASP A 1 87 ? -33.415 -11.390 3.127 1.00 76.56 87 ASP A CA 1
ATOM 637 C C . ASP A 1 87 ? -34.300 -10.199 2.709 1.00 76.56 87 ASP A C 1
ATOM 639 O O . ASP A 1 87 ? -35.327 -9.916 3.328 1.00 76.56 87 ASP A O 1
ATOM 643 N N . ASN A 1 88 ? -33.888 -9.463 1.668 1.00 75.25 88 ASN A N 1
ATOM 644 C CA . ASN A 1 88 ? -34.579 -8.259 1.180 1.00 75.25 88 ASN A CA 1
ATOM 645 C C . ASN A 1 88 ? -34.685 -7.117 2.217 1.00 75.25 88 ASN A C 1
ATOM 647 O O . ASN A 1 88 ? -35.462 -6.179 2.034 1.00 75.25 88 ASN A O 1
ATOM 651 N N . LYS A 1 89 ? -33.905 -7.181 3.305 1.00 70.00 89 LYS A N 1
ATOM 652 C CA . LYS A 1 89 ? -33.805 -6.141 4.332 1.00 70.00 89 LYS A CA 1
ATOM 653 C C . LYS A 1 89 ? -32.427 -5.496 4.264 1.00 70.00 89 LYS A C 1
ATOM 655 O O . LYS A 1 89 ? -31.405 -6.180 4.252 1.00 70.00 89 LYS A O 1
ATOM 660 N N . ILE A 1 90 ? -32.415 -4.167 4.235 1.00 71.12 90 ILE A N 1
ATOM 661 C CA . ILE A 1 90 ? -31.197 -3.367 4.347 1.00 71.12 90 ILE A CA 1
ATOM 662 C C . ILE A 1 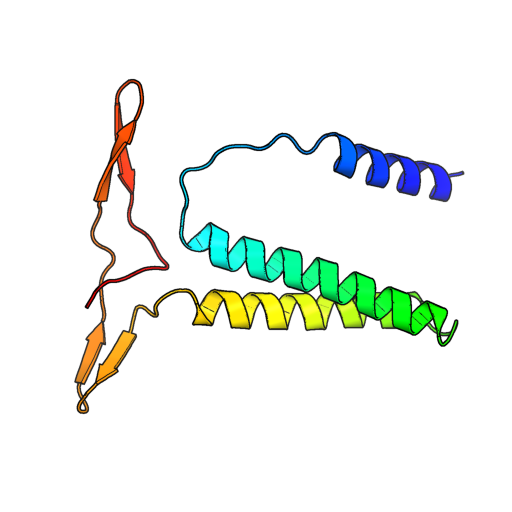90 ? -30.876 -3.265 5.838 1.00 71.12 90 ILE A C 1
ATOM 664 O O . ILE A 1 90 ? -31.605 -2.607 6.583 1.00 71.12 90 ILE A O 1
ATOM 668 N N . LYS A 1 91 ? -29.810 -3.926 6.288 1.00 67.50 91 LYS A N 1
ATOM 669 C CA . LYS A 1 91 ? -29.259 -3.712 7.624 1.00 67.50 91 LYS A CA 1
ATOM 670 C C . LYS A 1 91 ? -28.160 -2.669 7.519 1.00 67.50 91 LYS A C 1
ATOM 672 O O . LYS A 1 91 ? -27.150 -2.914 6.874 1.00 67.50 91 LYS A O 1
ATOM 677 N N . MET A 1 92 ? -28.364 -1.516 8.145 1.00 63.81 92 MET A N 1
ATOM 678 C CA . MET A 1 92 ? -27.319 -0.512 8.330 1.00 63.81 92 MET A CA 1
ATOM 679 C C . MET A 1 92 ? -26.759 -0.676 9.736 1.00 63.81 92 MET A C 1
ATOM 681 O O . MET A 1 92 ? -27.496 -0.516 10.708 1.00 63.81 92 MET A O 1
ATOM 685 N N . ALA A 1 93 ? -25.485 -1.018 9.854 1.00 64.38 93 ALA A N 1
ATOM 686 C CA . ALA A 1 93 ? -24.819 -1.070 11.137 1.00 64.38 93 ALA A CA 1
ATOM 687 C C . ALA A 1 93 ? -24.175 0.290 11.418 1.00 64.38 93 ALA A C 1
ATOM 689 O O . ALA A 1 93 ? -23.392 0.805 10.626 1.00 64.38 93 ALA A O 1
ATOM 690 N N . ILE A 1 94 ? -24.561 0.908 12.531 1.00 66.12 94 ILE A N 1
ATOM 691 C CA . ILE A 1 94 ? -24.019 2.196 12.966 1.00 66.12 94 ILE A CA 1
ATOM 692 C C . ILE A 1 94 ? -22.837 1.894 13.886 1.00 66.12 94 ILE A C 1
ATOM 694 O O . ILE A 1 94 ? -22.998 1.109 14.824 1.00 66.12 94 ILE A O 1
ATOM 698 N N . PRO A 1 95 ? -21.660 2.490 13.651 1.00 63.06 95 PRO A N 1
ATOM 699 C CA . PRO A 1 95 ? -20.499 2.224 14.476 1.00 63.06 95 PRO A CA 1
ATOM 700 C C . PRO A 1 95 ? -20.732 2.777 15.880 1.00 63.06 95 PRO A C 1
ATOM 702 O O . PRO A 1 95 ? -20.822 3.986 16.097 1.00 63.06 95 PRO A O 1
ATOM 705 N N . THR A 1 96 ? -20.879 1.873 16.843 1.00 66.44 96 THR A N 1
ATOM 706 C CA . THR A 1 96 ? -21.059 2.229 18.249 1.00 66.44 96 THR A CA 1
ATOM 707 C C . THR A 1 96 ? -19.721 2.631 18.862 1.00 66.44 96 THR A C 1
ATOM 709 O O . THR A 1 96 ? -18.740 1.905 18.675 1.00 66.44 96 THR A O 1
ATOM 712 N N . PRO A 1 97 ? -19.663 3.743 19.616 1.00 68.19 97 PRO A N 1
ATOM 713 C CA . PRO A 1 97 ? -18.450 4.139 20.307 1.00 68.19 97 PRO A CA 1
ATOM 714 C C . PRO A 1 97 ? -18.029 3.056 21.305 1.00 68.19 97 PRO A C 1
ATOM 716 O O . PRO A 1 97 ? -18.825 2.594 22.122 1.00 68.19 97 PRO A O 1
ATOM 719 N N . VAL A 1 98 ? -16.765 2.659 21.225 1.00 72.69 98 VAL A N 1
ATOM 720 C CA . VAL A 1 98 ? -16.106 1.701 22.105 1.00 72.69 98 VAL A CA 1
ATOM 721 C C . VAL A 1 98 ? -15.186 2.466 23.047 1.00 72.69 98 VAL A C 1
ATOM 723 O O . VAL A 1 98 ? -14.503 3.414 22.649 1.00 72.69 98 VAL A O 1
ATOM 726 N N . ILE A 1 99 ? -15.186 2.052 24.309 1.00 76.12 99 ILE A N 1
ATOM 727 C CA . ILE A 1 99 ? -14.338 2.622 25.350 1.00 76.12 99 ILE A CA 1
ATOM 728 C C . ILE A 1 99 ? -13.050 1.803 25.396 1.00 76.12 99 ILE A C 1
ATOM 730 O O . ILE A 1 99 ? -13.095 0.612 25.705 1.00 76.12 99 ILE A O 1
ATOM 734 N N . VAL A 1 100 ? -11.915 2.436 25.097 1.00 76.62 100 VAL A N 1
ATOM 735 C CA . VAL A 1 100 ? -10.593 1.798 25.131 1.00 76.62 100 VAL A CA 1
ATOM 736 C C . VAL A 1 100 ? -9.772 2.412 26.274 1.00 76.62 100 VAL A C 1
ATOM 738 O O . VAL A 1 100 ? -9.560 3.630 26.280 1.00 76.62 100 VAL A O 1
ATOM 741 N N . PRO A 1 101 ? -9.335 1.619 27.270 1.00 73.12 101 PRO A N 1
ATOM 742 C CA . PRO A 1 101 ? -8.456 2.108 28.326 1.00 73.12 101 PRO A CA 1
ATOM 743 C C . PRO A 1 101 ? -7.040 2.334 27.775 1.00 73.12 101 PRO A C 1
ATOM 745 O O . PRO A 1 101 ? -6.486 1.458 27.115 1.00 73.12 101 PRO A O 1
ATOM 748 N N . ILE A 1 102 ? -6.455 3.497 28.066 1.00 82.44 102 ILE A N 1
ATOM 749 C CA . ILE A 1 102 ? -5.077 3.863 27.700 1.00 82.44 102 ILE A CA 1
ATOM 750 C C . ILE A 1 102 ? -4.295 4.279 28.955 1.00 82.44 102 ILE A C 1
ATOM 752 O O . ILE A 1 102 ? -4.896 4.623 29.977 1.00 82.44 102 ILE A O 1
ATOM 756 N N . GLU A 1 103 ? -2.958 4.264 28.911 1.00 73.38 103 GLU A N 1
ATOM 757 C CA . GLU A 1 103 ? -2.145 4.761 30.032 1.00 73.38 103 GLU A CA 1
ATOM 758 C C . GLU A 1 103 ? -2.485 6.233 30.325 1.00 73.38 103 GLU A C 1
ATOM 760 O O . GLU A 1 103 ? -2.270 7.119 29.502 1.00 73.38 103 GLU A O 1
ATOM 765 N N . GLY A 1 104 ? -3.054 6.489 31.507 1.00 84.00 104 GLY A N 1
ATOM 766 C CA . GLY A 1 104 ? -3.421 7.832 31.960 1.00 84.00 104 GLY A CA 1
ATOM 767 C C . GLY A 1 104 ? -4.812 8.328 31.546 1.00 84.00 104 GLY A C 1
ATOM 768 O O . GLY A 1 104 ? -5.127 9.484 31.826 1.00 84.00 104 GLY A O 1
ATOM 769 N N . GLY A 1 105 ? -5.670 7.502 30.931 1.00 80.75 105 GLY A N 1
ATOM 770 C CA . GLY A 1 105 ? -7.017 7.955 30.578 1.00 80.75 105 GLY A CA 1
ATOM 771 C C . GLY A 1 105 ? -7.910 6.949 29.858 1.00 80.75 105 GLY A C 1
ATOM 772 O O . GLY A 1 105 ? -7.667 5.745 29.820 1.00 80.75 105 GLY A O 1
ATOM 773 N N . VAL A 1 106 ? -8.991 7.479 29.291 1.00 80.62 106 VAL A N 1
ATOM 774 C CA . VAL A 1 106 ? -9.997 6.723 28.543 1.00 80.62 106 VAL A CA 1
ATOM 775 C C . VAL A 1 106 ? -10.137 7.347 27.162 1.00 80.62 106 VAL A C 1
ATOM 777 O O . VAL A 1 106 ? -10.360 8.553 27.054 1.00 80.62 106 VAL A O 1
ATOM 780 N N . GLN A 1 107 ? -10.030 6.534 26.113 1.00 77.12 107 GLN A N 1
ATOM 781 C CA . GLN A 1 107 ? -10.243 6.962 24.735 1.00 77.12 107 GLN A CA 1
ATOM 782 C C . GLN A 1 107 ? -11.592 6.441 24.233 1.00 77.12 107 GLN A C 1
ATOM 784 O O . GLN A 1 107 ? -11.880 5.246 24.300 1.00 77.12 107 GLN A O 1
ATOM 789 N N . TYR A 1 108 ? -12.422 7.348 23.717 1.00 74.94 108 TYR A N 1
ATOM 790 C CA . TYR A 1 108 ? -13.648 6.997 23.004 1.00 74.94 108 TYR A CA 1
ATOM 791 C C . TYR A 1 108 ? -13.321 6.900 21.516 1.00 74.94 108 TYR A C 1
ATOM 793 O O . TYR A 1 108 ? -12.850 7.872 20.928 1.00 74.94 108 TYR A O 1
ATOM 801 N N . THR A 1 109 ? -13.561 5.743 20.905 1.00 69.62 109 THR A N 1
ATOM 802 C CA . THR A 1 109 ? -13.345 5.542 19.466 1.00 69.62 109 THR A CA 1
ATOM 803 C C . THR A 1 109 ? -14.575 4.913 18.830 1.00 69.62 109 THR A C 1
ATOM 805 O O . THR A 1 109 ? -15.237 4.090 19.449 1.00 69.62 109 THR A O 1
ATOM 808 N N . ALA A 1 110 ? -14.905 5.287 17.600 1.00 66.94 110 ALA A N 1
ATOM 809 C CA . ALA A 1 110 ? -15.936 4.629 16.806 1.00 66.94 110 ALA A CA 1
ATOM 810 C C . ALA A 1 110 ? -15.315 4.296 15.448 1.00 66.94 110 ALA A C 1
ATOM 812 O O . ALA A 1 110 ? -14.880 5.201 14.735 1.00 66.94 110 ALA A O 1
ATOM 813 N N . SER A 1 111 ? -15.222 3.008 15.109 1.00 64.38 111 SER A N 1
ATOM 814 C CA . SER A 1 111 ? -14.629 2.596 13.833 1.00 64.38 111 SER A CA 1
ATOM 815 C C . SER A 1 111 ? -15.559 2.974 12.689 1.00 64.38 111 SER A C 1
ATOM 817 O O . SER A 1 111 ? -16.665 2.459 12.594 1.00 64.38 111 SER A O 1
ATOM 819 N N . LEU A 1 112 ? -15.104 3.846 11.790 1.00 65.12 112 LEU A N 1
ATOM 820 C CA . LEU A 1 112 ? -15.829 4.178 10.563 1.00 65.12 112 LEU A CA 1
ATOM 821 C C . LEU A 1 112 ? -15.619 3.147 9.451 1.00 65.12 112 LEU A C 1
ATOM 823 O O . LEU A 1 112 ? -15.864 3.454 8.290 1.00 65.12 112 LEU A O 1
ATOM 827 N N . PHE A 1 113 ? -15.141 1.952 9.764 1.00 61.03 113 PHE A N 1
ATOM 828 C CA . PHE A 1 113 ? -14.937 0.949 8.732 1.00 61.03 113 PHE A CA 1
ATOM 829 C C . PHE A 1 113 ? -15.343 -0.457 9.189 1.00 61.03 113 PHE A C 1
ATOM 831 O O . PHE A 1 113 ? -15.559 -1.333 8.363 1.00 61.03 113 PHE A O 1
ATOM 838 N N . LYS A 1 114 ? -15.572 -0.683 10.486 1.00 59.78 114 LYS A N 1
ATOM 839 C CA . LYS A 1 114 ? -16.000 -1.986 10.997 1.00 59.78 114 LYS A CA 1
ATOM 840 C C . LYS A 1 114 ? -17.279 -1.909 11.780 1.00 59.78 114 LYS A C 1
ATOM 842 O O . LYS A 1 114 ? -17.436 -1.106 12.698 1.00 59.78 114 LYS A O 1
ATOM 847 N N . THR A 1 115 ? -18.171 -2.826 11.445 1.00 54.81 115 THR A N 1
ATOM 848 C CA . THR A 1 115 ? -19.463 -2.944 12.094 1.00 54.81 115 THR A CA 1
ATOM 849 C C . THR A 1 115 ? -19.791 -4.410 12.343 1.00 54.81 115 THR A C 1
ATOM 851 O O . THR A 1 115 ? -19.412 -5.284 11.565 1.00 54.81 115 THR A O 1
ATOM 854 N N . ARG A 1 116 ? -20.441 -4.700 13.473 1.00 56.62 116 ARG A N 1
ATOM 855 C CA . ARG A 1 116 ? -20.954 -6.038 13.792 1.00 56.62 116 ARG A CA 1
ATOM 856 C C . ARG A 1 116 ? -22.474 -6.007 13.653 1.00 56.62 116 ARG A C 1
ATOM 858 O O . ARG A 1 116 ? -23.099 -5.093 14.191 1.00 56.62 116 ARG A O 1
ATOM 865 N N . PHE A 1 117 ? -23.029 -6.978 12.932 1.00 52.94 117 PHE A N 1
ATOM 866 C CA . PHE A 1 117 ? -24.471 -7.214 12.822 1.00 52.94 117 PHE A CA 1
ATOM 867 C C . PHE A 1 117 ? -24.977 -8.164 13.906 1.00 52.94 117 PHE A C 1
ATOM 869 O O . PHE A 1 117 ? -24.181 -9.017 14.363 1.00 52.94 117 PHE A O 1
#

Foldseek 3Di:
DVVVVVVVVVVVVVVPPDDDDDPDALVCLLVVLLVVLLVQLLVQLVVVCVVPVPDSPCSNVRSNVRSNVVSNVVSLVVQDDQWDCDPNDTHGFFFDWDWDDDVPDIDTDTHPGHGDD

Radius of gyration: 20.11 Å; chains: 1; bounding box: 58×28×55 Å

Secondary structure (DSSP, 8-state):
-HHHHHHHHHHHHHHT---------HHHHHHHHHHHHHHHHHHHHHHHHHHS-S-HHHHHHHHHHHHHHHHHHHHHHHS--SEEEETTEEEEPP---EEEEETTEEEEE--SS----

Sequence (117 aa):
MIKKIIVIAILSLVLFQSSAFAFDTDGEVVFTDTFYGAAIGGLLGSAMYVADQNDFGAKISTGVIIGTLAGLAYGLNETSTFVELKDNKIKMAIPTPVIVPIEGGVQYTASLFKTRF

pLDDT: mean 79.29, std 14.26, range [47.59, 97.44]